Protein AF-A0A7J6XCX6-F1 (afdb_monomer_lite)

pLDDT: mean 74.75, std 18.7, range [29.44, 92.88]

Sequence (173 aa):
RYILDIDVQGARSVRANSLDAIFIFICPPSFEELEQRLRARGTETEEQVQKRLRNARAELEEGKSSGLFNHILVNDNLEKCYESLKELLGLKQSTEGILYKPSLEDCHLNGSHSISKMDQKVLISCGTMELGKASKKLFMIDASSLKGGAPVRTRGLNMYSIDPSNCLNSSNR

Organism: Thalictrum thalictroides (NCBI:txid46969)

Secondary structure (DSSP, 8-state):
-------HHHHHHHHHTT-----EEEE-S-HHHHHHHHHHT--S-HHHHHHHHHHHHHHHHHHHHSS--SEEEE-SSHHHHHHHHHHHTT----SSS-------------S-EEEEEETTEEEEEEEEEETTEEEEEEEEEE-TT-B--STT--B--EEEEE-GGGGGSSS--

Structure (mmCIF, N/CA/C/O backbone):
data_AF-A0A7J6XCX6-F1
#
_entry.id   AF-A0A7J6XCX6-F1
#
loop_
_atom_site.group_PDB
_atom_site.id
_atom_site.type_symbol
_atom_site.label_atom_id
_atom_site.label_alt_id
_atom_site.label_comp_id
_atom_site.label_asym_id
_atom_site.label_entity_id
_atom_site.label_seq_id
_atom_site.pdbx_PDB_ins_code
_atom_site.Cartn_x
_atom_site.Cartn_y
_atom_site.Cartn_z
_atom_site.occupancy
_atom_site.B_iso_or_equiv
_atom_site.auth_seq_id
_atom_site.auth_comp_id
_atom_site.auth_asym_id
_atom_site.auth_atom_id
_atom_site.pdbx_PDB_model_num
ATOM 1 N N . ARG A 1 1 ? 12.133 -12.778 -0.167 1.00 68.75 1 ARG A N 1
ATOM 2 C CA . ARG A 1 1 ? 11.951 -11.321 -0.376 1.00 68.75 1 ARG A CA 1
ATOM 3 C C . ARG A 1 1 ? 10.996 -10.830 0.698 1.00 68.75 1 ARG A C 1
ATOM 5 O O . ARG A 1 1 ? 10.000 -11.505 0.922 1.00 68.75 1 ARG A O 1
ATOM 12 N N . TYR A 1 2 ? 11.323 -9.740 1.385 1.00 84.56 2 TYR A N 1
ATOM 13 C CA . TYR A 1 2 ? 10.424 -9.126 2.362 1.00 84.56 2 TYR A CA 1
ATOM 14 C C . TYR A 1 2 ? 9.584 -8.061 1.661 1.00 84.56 2 TYR A C 1
ATOM 16 O O . TYR A 1 2 ? 10.085 -7.384 0.765 1.00 84.56 2 TYR A O 1
ATOM 24 N N . ILE A 1 3 ? 8.318 -7.947 2.050 1.00 87.38 3 ILE A N 1
ATOM 25 C CA . ILE A 1 3 ? 7.418 -6.884 1.603 1.00 87.38 3 ILE A CA 1
ATOM 26 C C . ILE A 1 3 ? 7.069 -6.075 2.842 1.00 87.38 3 ILE A C 1
ATOM 28 O O . ILE A 1 3 ? 6.714 -6.650 3.873 1.00 87.38 3 ILE A O 1
ATOM 32 N N . LEU A 1 4 ? 7.201 -4.759 2.739 1.00 89.00 4 LEU A N 1
ATOM 33 C CA . LEU A 1 4 ? 6.913 -3.836 3.821 1.00 89.00 4 LEU A CA 1
ATOM 34 C C . LEU A 1 4 ? 5.756 -2.937 3.382 1.00 89.00 4 LEU A C 1
ATOM 36 O O . LEU A 1 4 ? 5.882 -2.210 2.402 1.00 89.00 4 LEU A O 1
ATOM 40 N N . ASP A 1 5 ? 4.630 -3.034 4.085 1.00 90.12 5 ASP A N 1
ATOM 41 C CA . ASP A 1 5 ? 3.459 -2.174 3.892 1.00 90.12 5 ASP A CA 1
ATOM 42 C C . ASP A 1 5 ? 3.508 -1.051 4.934 1.00 90.12 5 ASP A C 1
ATOM 44 O O . ASP A 1 5 ? 3.292 -1.288 6.127 1.00 90.12 5 ASP A O 1
ATOM 48 N N . ILE A 1 6 ? 3.908 0.143 4.495 1.00 89.69 6 ILE A N 1
ATOM 49 C CA . ILE A 1 6 ? 4.142 1.325 5.333 1.00 89.69 6 ILE A CA 1
ATOM 50 C C . ILE A 1 6 ? 3.657 2.587 4.621 1.00 89.69 6 ILE A C 1
ATOM 52 O O . ILE A 1 6 ? 3.607 2.640 3.393 1.00 89.69 6 ILE A O 1
ATOM 56 N N . ASP A 1 7 ? 3.329 3.615 5.402 1.00 88.94 7 ASP A N 1
ATOM 57 C CA . ASP A 1 7 ? 2.977 4.931 4.873 1.00 88.94 7 ASP A CA 1
ATOM 58 C C . ASP A 1 7 ? 4.195 5.680 4.293 1.00 88.94 7 ASP A C 1
ATOM 60 O O . ASP A 1 7 ? 5.348 5.237 4.369 1.00 88.94 7 ASP A O 1
ATOM 64 N N . VAL A 1 8 ? 3.933 6.849 3.703 1.00 87.31 8 VAL A N 1
ATOM 65 C CA . VAL A 1 8 ? 4.961 7.684 3.065 1.00 87.31 8 VAL A CA 1
ATOM 66 C C . VAL A 1 8 ? 6.024 8.159 4.068 1.00 87.31 8 VAL A C 1
ATOM 68 O O . VAL A 1 8 ? 7.208 8.216 3.728 1.00 87.31 8 VAL A O 1
ATOM 71 N N . GLN A 1 9 ? 5.644 8.429 5.322 1.00 86.62 9 GLN A N 1
ATOM 72 C CA . GLN A 1 9 ? 6.595 8.842 6.360 1.00 86.62 9 GLN A CA 1
ATOM 73 C C . GLN A 1 9 ? 7.527 7.687 6.746 1.00 86.62 9 GLN A C 1
ATOM 75 O O . GLN A 1 9 ? 8.741 7.872 6.838 1.00 86.62 9 GLN A O 1
ATOM 80 N N . GLY A 1 10 ? 6.988 6.477 6.892 1.00 88.94 10 GLY A N 1
ATOM 81 C CA . GLY A 1 10 ? 7.766 5.263 7.099 1.00 88.94 10 GLY A CA 1
ATOM 82 C C . GLY A 1 10 ? 8.717 4.995 5.934 1.00 88.94 10 GLY A C 1
ATOM 83 O O . GLY A 1 10 ? 9.893 4.705 6.159 1.00 88.94 10 GLY A O 1
ATOM 84 N N . ALA A 1 11 ? 8.247 5.141 4.690 1.00 87.94 11 ALA A N 1
ATOM 85 C CA . ALA A 1 11 ? 9.079 4.969 3.499 1.00 87.94 11 ALA A CA 1
ATOM 86 C C . ALA A 1 11 ? 10.263 5.950 3.489 1.00 87.94 11 ALA A C 1
ATOM 88 O O . ALA A 1 11 ? 11.397 5.557 3.202 1.00 87.94 11 ALA A O 1
ATOM 89 N N . ARG A 1 12 ? 10.028 7.203 3.901 1.00 87.62 12 ARG A N 1
ATOM 90 C CA . ARG A 1 12 ? 11.077 8.215 4.075 1.00 87.62 12 ARG A CA 1
ATOM 91 C C . ARG A 1 12 ? 12.115 7.783 5.110 1.00 87.62 12 ARG A C 1
ATOM 93 O O . ARG A 1 12 ? 13.313 7.871 4.843 1.00 87.62 12 ARG A O 1
ATOM 100 N N . SER A 1 13 ? 11.678 7.276 6.262 1.00 88.75 13 SER A N 1
ATOM 101 C CA . SER A 1 13 ? 12.588 6.766 7.294 1.00 88.75 13 SER A CA 1
ATOM 102 C C . SER A 1 13 ? 13.409 5.569 6.812 1.00 88.75 13 SER A C 1
ATOM 104 O O . SER A 1 13 ? 14.608 5.515 7.069 1.00 88.75 13 SER A O 1
ATOM 106 N N . VAL A 1 14 ? 12.809 4.623 6.085 1.00 89.00 14 VAL A N 1
ATOM 107 C CA . VAL A 1 14 ? 13.531 3.459 5.541 1.00 89.00 14 VAL A CA 1
ATOM 108 C C . VAL A 1 14 ? 14.579 3.898 4.521 1.00 89.00 14 VAL A C 1
ATOM 110 O O . VAL A 1 14 ? 15.725 3.453 4.593 1.00 89.00 14 VAL A O 1
ATOM 113 N N . ARG A 1 15 ? 14.228 4.824 3.621 1.00 84.94 15 ARG A N 1
ATOM 114 C CA . ARG A 1 15 ? 15.157 5.347 2.612 1.00 84.94 15 ARG A CA 1
ATOM 115 C C . ARG A 1 15 ? 16.326 6.118 3.231 1.00 84.94 15 ARG A C 1
ATOM 117 O O . ARG A 1 15 ? 17.442 6.015 2.734 1.00 84.94 15 ARG A O 1
ATOM 124 N N . ALA A 1 16 ? 16.105 6.820 4.345 1.00 86.38 16 ALA A N 1
ATOM 125 C CA . ALA A 1 16 ? 17.170 7.488 5.097 1.00 86.38 16 ALA A CA 1
ATOM 126 C C . ALA A 1 16 ? 18.178 6.515 5.743 1.00 86.38 16 ALA A C 1
ATOM 128 O O . ALA A 1 16 ? 19.317 6.897 5.987 1.00 86.38 16 ALA A O 1
ATOM 129 N N . ASN A 1 17 ? 17.784 5.261 5.994 1.00 85.88 17 ASN A N 1
ATOM 130 C CA . ASN A 1 17 ? 18.662 4.220 6.540 1.00 85.88 17 ASN A CA 1
ATOM 131 C C . ASN A 1 17 ? 19.439 3.443 5.455 1.00 85.88 17 ASN A C 1
ATOM 133 O O . ASN A 1 17 ? 20.056 2.425 5.764 1.00 85.88 17 ASN A O 1
ATOM 137 N N . SER A 1 18 ? 19.417 3.901 4.195 1.00 73.94 18 SER A N 1
ATOM 138 C CA . SER A 1 18 ? 20.177 3.326 3.069 1.00 73.94 18 SER A CA 1
ATOM 139 C C . SER A 1 18 ? 19.948 1.826 2.833 1.00 73.94 18 SER A C 1
ATOM 141 O O . SER A 1 18 ? 20.838 1.120 2.361 1.00 73.94 18 SER A O 1
ATOM 143 N N . LEU A 1 19 ? 18.752 1.326 3.152 1.00 78.88 19 LEU A N 1
ATOM 144 C CA . LEU A 1 19 ? 18.336 -0.022 2.775 1.00 78.88 19 LEU A CA 1
ATOM 145 C C . LEU A 1 19 ? 18.167 -0.097 1.255 1.00 78.88 19 LEU A C 1
ATOM 147 O O . LEU A 1 19 ? 17.428 0.698 0.673 1.00 78.88 19 LEU A O 1
ATOM 151 N N . ASP A 1 20 ? 18.828 -1.072 0.631 1.00 81.12 20 ASP A N 1
ATOM 152 C CA . ASP A 1 20 ? 18.637 -1.388 -0.784 1.00 81.12 20 ASP A CA 1
ATOM 153 C C . ASP A 1 20 ? 17.263 -2.047 -0.970 1.00 81.12 20 ASP A C 1
ATOM 155 O O . ASP A 1 20 ? 17.063 -3.238 -0.710 1.00 81.12 20 ASP A O 1
ATOM 159 N N . ALA A 1 21 ? 16.276 -1.222 -1.310 1.00 85.94 21 ALA A N 1
ATOM 160 C CA . ALA A 1 21 ? 14.882 -1.605 -1.445 1.00 85.94 21 ALA A CA 1
ATOM 161 C C . ALA A 1 21 ? 14.248 -0.902 -2.647 1.00 85.94 21 ALA A C 1
ATOM 163 O O . ALA A 1 21 ? 14.593 0.228 -2.990 1.00 85.94 21 ALA A O 1
ATOM 164 N N . ILE A 1 22 ? 13.271 -1.573 -3.256 1.00 87.69 22 ILE A N 1
ATOM 165 C CA . ILE A 1 22 ? 12.442 -0.990 -4.308 1.00 87.69 22 ILE A CA 1
ATOM 166 C C . ILE A 1 22 ? 11.257 -0.295 -3.637 1.00 87.69 22 ILE A C 1
ATOM 168 O O . ILE A 1 22 ? 10.419 -0.943 -3.011 1.00 87.69 22 ILE A O 1
ATOM 172 N N . PHE A 1 23 ? 11.182 1.024 -3.779 1.00 90.25 23 PHE A N 1
ATOM 173 C CA . PHE A 1 23 ? 10.106 1.843 -3.236 1.00 90.25 23 PHE A CA 1
ATOM 174 C C . PHE A 1 23 ? 9.019 2.021 -4.293 1.00 90.25 23 PHE A C 1
ATOM 176 O O . PHE A 1 23 ? 9.241 2.646 -5.332 1.00 90.25 23 PHE A O 1
ATOM 183 N N . ILE A 1 24 ? 7.832 1.483 -4.019 1.00 91.50 24 ILE A N 1
ATOM 184 C CA . ILE A 1 24 ? 6.684 1.521 -4.928 1.00 91.50 24 ILE A CA 1
ATOM 185 C C . ILE A 1 24 ? 5.561 2.288 -4.241 1.00 91.50 24 ILE A C 1
ATOM 187 O O . ILE A 1 24 ? 5.132 1.909 -3.154 1.00 91.50 24 ILE A O 1
ATOM 191 N N . PHE A 1 25 ? 5.082 3.354 -4.873 1.00 92.50 25 PHE A N 1
ATOM 192 C CA . PHE A 1 25 ? 3.910 4.083 -4.406 1.00 92.50 25 PHE A CA 1
ATOM 193 C C . PHE A 1 25 ? 2.663 3.552 -5.100 1.00 92.50 25 PHE A C 1
ATOM 195 O O . PHE A 1 25 ? 2.613 3.526 -6.328 1.00 92.50 25 PHE A O 1
ATOM 202 N N . ILE A 1 26 ? 1.654 3.150 -4.331 1.00 91.19 26 ILE A N 1
ATOM 203 C CA . ILE A 1 26 ? 0.360 2.727 -4.871 1.00 91.19 26 ILE A CA 1
ATOM 204 C C . ILE A 1 26 ? -0.646 3.838 -4.594 1.00 91.19 26 ILE A C 1
ATOM 206 O O . ILE A 1 26 ? -0.980 4.102 -3.440 1.00 91.19 26 ILE A O 1
ATOM 210 N N . CYS A 1 27 ? -1.136 4.486 -5.645 1.00 91.62 27 CYS A N 1
ATOM 211 C CA . CYS A 1 27 ? -2.081 5.589 -5.535 1.00 91.62 27 CYS A CA 1
ATOM 212 C C . CYS A 1 27 ? -3.464 5.218 -6.096 1.00 91.62 27 CYS A C 1
ATOM 214 O O . CYS A 1 27 ? -3.573 4.381 -6.991 1.00 91.62 27 CYS A O 1
ATOM 216 N N . PRO A 1 28 ? -4.550 5.807 -5.574 1.00 91.31 28 PRO A N 1
ATOM 217 C CA . PRO A 1 28 ? -5.864 5.709 -6.193 1.00 91.31 28 PRO A CA 1
ATOM 218 C C . PRO A 1 28 ? -5.892 6.487 -7.527 1.00 91.31 28 PRO A C 1
ATOM 220 O O . PRO A 1 28 ? -5.066 7.384 -7.725 1.00 91.31 28 PRO A O 1
ATOM 223 N N . PRO A 1 29 ? -6.854 6.202 -8.425 1.00 89.25 29 PRO A N 1
ATOM 224 C CA . PRO A 1 29 ? -6.953 6.878 -9.727 1.00 89.25 29 PRO A CA 1
ATOM 225 C C . PRO A 1 29 ? -7.281 8.361 -9.584 1.00 89.25 29 PRO A C 1
ATOM 227 O O . PRO A 1 29 ? -6.778 9.201 -10.327 1.00 89.25 29 PRO A O 1
ATOM 230 N N . SER A 1 30 ? -8.101 8.681 -8.587 1.00 91.50 30 SER A N 1
ATOM 231 C CA . SER A 1 30 ? -8.491 10.036 -8.231 1.00 91.50 30 SER A CA 1
ATOM 232 C C . SER A 1 30 ? -8.702 10.156 -6.723 1.00 91.50 30 SER A C 1
ATOM 234 O O . SER A 1 30 ? -8.792 9.160 -5.994 1.00 91.50 30 SER A O 1
ATOM 236 N N . PHE A 1 31 ? -8.762 11.395 -6.241 1.00 91.62 31 PHE A N 1
ATOM 237 C CA . PHE A 1 31 ? -9.049 11.667 -4.836 1.00 91.62 31 PHE A CA 1
ATOM 238 C C . PHE A 1 31 ? -10.515 11.352 -4.505 1.00 91.62 31 PHE A C 1
ATOM 240 O O . PHE A 1 31 ? -10.820 10.834 -3.433 1.00 91.62 31 PHE A O 1
ATOM 247 N N . GLU A 1 32 ? -11.408 11.593 -5.459 1.00 91.88 32 GLU A N 1
ATOM 248 C CA . GLU A 1 32 ? -12.837 11.315 -5.369 1.00 91.88 32 GLU A CA 1
ATOM 249 C C . GLU A 1 32 ? -13.097 9.810 -5.238 1.00 91.88 32 GLU A C 1
ATOM 251 O O . GLU A 1 32 ? -13.886 9.386 -4.395 1.00 91.88 32 GLU A O 1
ATOM 256 N N . GLU A 1 33 ? -12.388 8.978 -6.009 1.00 91.38 33 GLU A N 1
ATOM 257 C CA . GLU A 1 33 ? -12.484 7.523 -5.874 1.00 91.38 33 GLU A CA 1
ATOM 258 C C . GLU A 1 33 ? -11.981 7.034 -4.516 1.00 91.38 33 GLU A C 1
ATOM 260 O O . GLU A 1 33 ? -12.562 6.118 -3.930 1.00 91.38 33 GLU A O 1
ATOM 265 N N . LEU A 1 34 ? -10.909 7.635 -3.991 1.00 91.19 34 LEU A N 1
ATOM 266 C CA . LEU A 1 34 ? -10.420 7.311 -2.653 1.00 91.19 34 LEU A CA 1
ATOM 267 C C . LEU A 1 34 ? -11.485 7.605 -1.594 1.00 91.19 34 LEU A C 1
ATOM 269 O O . LEU A 1 34 ? -11.741 6.758 -0.736 1.00 91.19 34 LEU A O 1
ATOM 273 N N . GLU A 1 35 ? -12.117 8.776 -1.667 1.00 92.56 35 GLU A N 1
ATOM 274 C CA . GLU A 1 35 ? -13.208 9.153 -0.771 1.00 92.56 35 GLU A CA 1
ATOM 275 C C . GLU A 1 35 ? -14.382 8.183 -0.873 1.00 92.56 35 GLU A C 1
ATOM 277 O O . GLU A 1 35 ? -14.829 7.655 0.148 1.00 92.56 35 GLU A O 1
ATOM 282 N N . GLN A 1 36 ? -14.834 7.875 -2.089 1.00 92.69 36 GLN A N 1
ATOM 283 C CA . GLN A 1 36 ? -15.903 6.903 -2.301 1.00 92.69 36 GLN A CA 1
ATOM 284 C C . GLN A 1 36 ? -15.560 5.541 -1.688 1.00 92.69 36 GLN A C 1
ATOM 286 O O . GLN A 1 36 ? -16.390 4.964 -0.987 1.00 92.69 36 GLN A O 1
ATOM 291 N N . ARG A 1 37 ? -14.328 5.043 -1.870 1.00 90.00 37 ARG A N 1
ATOM 292 C CA . ARG A 1 37 ? -13.874 3.765 -1.292 1.00 90.00 37 ARG A CA 1
ATOM 293 C C . ARG A 1 37 ? -13.817 3.799 0.237 1.00 90.00 37 ARG A C 1
ATOM 295 O O . ARG A 1 37 ? -14.177 2.806 0.866 1.00 90.00 37 ARG A O 1
ATOM 302 N N . LEU A 1 38 ? -13.374 4.902 0.846 1.00 90.44 38 LEU A N 1
ATOM 303 C CA . LEU A 1 38 ? -13.357 5.055 2.308 1.00 90.44 38 LEU A CA 1
ATOM 304 C C . LEU A 1 38 ? -14.777 5.035 2.882 1.00 90.44 38 LEU A C 1
ATOM 306 O O . LEU A 1 38 ? -15.036 4.336 3.859 1.00 90.44 38 LEU A O 1
ATOM 310 N N . ARG A 1 39 ? -15.709 5.734 2.230 1.00 92.00 39 ARG A N 1
ATOM 311 C CA . ARG A 1 39 ? -17.115 5.802 2.652 1.00 92.00 39 ARG A CA 1
ATOM 312 C C . ARG A 1 39 ? -17.858 4.492 2.447 1.00 92.00 39 ARG A C 1
ATOM 314 O O . ARG A 1 39 ? -18.573 4.056 3.343 1.00 92.00 39 ARG A O 1
ATOM 321 N N . ALA A 1 40 ? -17.644 3.834 1.310 1.00 91.69 40 ALA A N 1
ATOM 322 C CA . ALA A 1 40 ? -18.283 2.562 0.978 1.00 91.69 40 ALA A CA 1
ATOM 323 C C . ALA A 1 40 ? -17.930 1.438 1.964 1.00 91.69 40 ALA A C 1
ATOM 325 O O . ALA A 1 40 ? -18.716 0.512 2.138 1.00 91.69 40 ALA A O 1
ATOM 326 N N . ARG A 1 41 ? -16.775 1.519 2.642 1.00 89.19 41 ARG A N 1
ATOM 327 C CA . ARG A 1 41 ? -16.412 0.555 3.691 1.00 89.19 41 ARG A CA 1
ATOM 328 C C . ARG A 1 41 ? -17.358 0.612 4.888 1.00 89.19 41 ARG A C 1
ATOM 330 O O . ARG A 1 41 ? -17.507 -0.401 5.557 1.00 89.19 41 ARG A O 1
ATOM 337 N N . GLY A 1 42 ? -17.968 1.764 5.180 1.00 85.69 42 GLY A N 1
ATOM 338 C CA . GLY A 1 42 ? -18.955 1.916 6.257 1.00 85.69 42 GLY A CA 1
ATOM 339 C C . GLY A 1 42 ? -18.435 1.627 7.673 1.00 85.69 42 GLY A C 1
ATOM 340 O O . GLY A 1 42 ? -19.222 1.545 8.608 1.00 85.69 42 GLY A O 1
ATOM 341 N N . THR A 1 43 ? -17.122 1.451 7.851 1.00 85.81 43 THR A N 1
ATOM 342 C CA . THR A 1 43 ? -16.494 1.080 9.132 1.00 85.81 43 THR A CA 1
ATOM 343 C C . THR A 1 43 ? -16.016 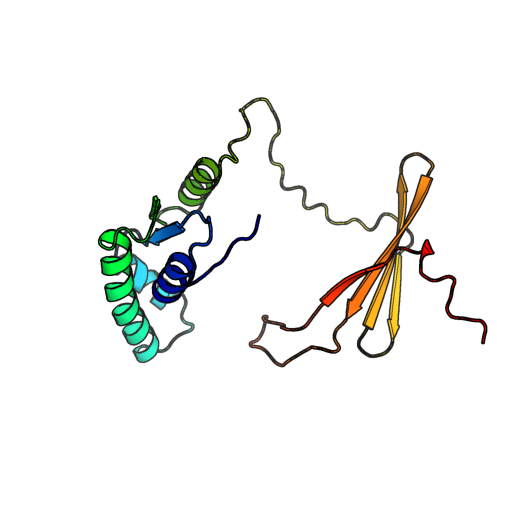2.279 9.952 1.00 85.81 43 THR A C 1
ATOM 345 O O . THR A 1 43 ? -15.454 2.090 11.028 1.00 85.81 43 THR A O 1
ATOM 348 N N . GLU A 1 44 ? -16.156 3.497 9.430 1.00 87.00 44 GLU A N 1
ATOM 349 C CA . GLU A 1 44 ? -15.554 4.715 9.982 1.00 87.00 44 GLU A CA 1
ATOM 350 C C . GLU A 1 44 ? -16.592 5.830 10.118 1.00 87.00 44 GLU A C 1
ATOM 352 O O . GLU A 1 44 ? -17.512 5.924 9.306 1.00 87.00 44 GLU A O 1
ATOM 357 N N . THR A 1 45 ? -16.433 6.688 11.128 1.00 92.38 45 THR A N 1
ATOM 358 C CA . THR A 1 45 ? -17.260 7.895 11.280 1.00 92.38 45 THR A CA 1
ATOM 359 C C . THR A 1 45 ? -16.852 8.968 10.273 1.00 92.38 45 THR A C 1
ATOM 361 O O . THR A 1 45 ? -15.742 8.943 9.732 1.00 92.38 45 THR A O 1
ATOM 364 N N . GLU A 1 46 ? -17.719 9.956 10.051 1.00 92.06 46 GLU A N 1
ATOM 365 C CA . GLU A 1 46 ? -17.430 11.068 9.141 1.00 92.06 46 GLU A CA 1
ATOM 366 C C . GLU A 1 46 ? -16.126 11.788 9.516 1.00 92.06 46 GLU A C 1
ATOM 368 O O . GLU A 1 46 ? -15.278 12.054 8.668 1.00 92.06 46 GLU A O 1
ATOM 373 N N . GLU A 1 47 ? -15.899 12.025 10.806 1.00 92.44 47 GLU A N 1
ATOM 374 C CA . GLU A 1 47 ? -14.704 12.705 11.309 1.00 92.44 47 GLU A CA 1
ATOM 375 C C . GLU A 1 47 ? -13.427 11.901 11.024 1.00 92.44 47 GLU A C 1
ATOM 377 O O . GLU A 1 47 ? -12.375 12.476 10.718 1.00 92.44 47 GLU A O 1
ATOM 382 N N . GLN A 1 48 ? -13.510 10.569 11.105 1.00 92.00 48 GLN A N 1
ATOM 383 C CA . GLN A 1 48 ? -12.403 9.665 10.794 1.00 92.00 48 GLN A CA 1
ATOM 384 C C . GLN A 1 48 ? -12.101 9.657 9.294 1.00 92.00 48 GLN A C 1
ATOM 386 O O . GLN A 1 48 ? -10.930 9.768 8.916 1.00 92.00 48 GLN A O 1
ATOM 391 N N . VAL A 1 49 ? -13.137 9.610 8.450 1.00 92.50 49 VAL A N 1
ATOM 392 C CA . VAL A 1 49 ? -12.994 9.697 6.990 1.00 92.50 49 VAL A CA 1
ATOM 393 C C . VAL A 1 49 ? -12.345 11.023 6.601 1.00 92.50 49 VAL A C 1
ATOM 395 O O . VAL A 1 49 ? -11.330 11.024 5.905 1.00 92.50 49 VAL A O 1
ATOM 398 N N . GLN A 1 50 ? -12.832 12.149 7.127 1.00 92.62 50 GLN A N 1
ATOM 399 C CA . GLN A 1 50 ? -12.250 13.469 6.863 1.00 92.62 50 GLN A CA 1
ATOM 400 C C . GLN A 1 50 ? -10.787 13.560 7.304 1.00 92.62 50 GLN A C 1
ATOM 402 O O . GLN A 1 50 ? -9.948 14.130 6.602 1.00 92.62 50 GLN A O 1
ATOM 407 N N . LYS A 1 51 ? -10.439 12.978 8.458 1.00 92.88 51 LYS A N 1
ATOM 408 C CA . LYS A 1 51 ? -9.046 12.918 8.915 1.00 92.88 51 LYS A CA 1
ATOM 409 C C . LYS A 1 51 ? -8.171 12.117 7.946 1.00 92.88 51 LYS A C 1
ATOM 411 O O . LYS A 1 51 ? -7.083 12.578 7.609 1.00 92.88 51 LYS A O 1
ATOM 416 N N . ARG A 1 52 ? -8.643 10.959 7.475 1.00 92.44 52 ARG A N 1
ATOM 417 C CA . ARG A 1 52 ? -7.924 10.139 6.487 1.00 92.44 52 ARG A CA 1
ATOM 418 C C . ARG A 1 52 ? -7.755 10.856 5.154 1.00 92.44 52 ARG A C 1
ATOM 420 O O . ARG A 1 52 ? -6.658 10.842 4.615 1.00 92.44 52 ARG A O 1
ATOM 427 N N . LEU A 1 53 ? -8.792 11.530 4.665 1.00 92.75 53 LEU A N 1
ATOM 428 C CA . LEU A 1 53 ? -8.744 12.296 3.418 1.00 92.75 53 LEU A CA 1
ATOM 429 C C . LEU A 1 53 ? -7.734 13.444 3.472 1.00 92.75 53 LEU A C 1
ATOM 431 O O . LEU A 1 53 ? -6.978 13.645 2.521 1.00 92.75 53 LEU A O 1
ATOM 435 N N . ARG A 1 54 ? -7.670 14.169 4.597 1.00 92.44 54 ARG A N 1
ATOM 436 C CA . ARG A 1 54 ? -6.650 15.210 4.796 1.00 92.44 54 ARG A CA 1
ATOM 437 C C . ARG A 1 54 ? -5.234 14.639 4.740 1.00 92.44 54 ARG A C 1
ATOM 439 O O . ARG A 1 54 ? -4.392 15.203 4.048 1.00 92.44 54 ARG A O 1
ATOM 446 N N . ASN A 1 55 ? -4.990 13.523 5.425 1.00 90.69 55 ASN A N 1
ATOM 447 C CA . ASN A 1 55 ? -3.681 12.867 5.416 1.00 90.69 55 ASN A CA 1
ATOM 448 C C . ASN A 1 55 ? -3.322 12.351 4.017 1.00 90.69 55 ASN A C 1
ATOM 450 O O . ASN A 1 55 ? -2.243 12.643 3.512 1.00 90.69 55 ASN A O 1
ATOM 454 N N . ALA A 1 56 ? -4.262 11.671 3.357 1.00 91.00 56 ALA A N 1
ATOM 455 C CA . ALA A 1 56 ? -4.067 11.116 2.025 1.00 91.00 56 ALA A CA 1
ATOM 456 C C . ALA A 1 56 ? -3.722 12.189 0.986 1.00 91.00 56 ALA A C 1
ATOM 458 O O . ALA A 1 56 ? -2.929 11.936 0.088 1.00 91.00 56 ALA A O 1
ATOM 459 N N . ARG A 1 57 ? -4.269 13.407 1.108 1.00 90.69 57 ARG A N 1
ATOM 460 C CA . ARG A 1 57 ? -3.896 14.520 0.225 1.00 90.69 57 ARG A CA 1
ATOM 461 C C . ARG A 1 57 ? -2.408 14.853 0.342 1.00 90.69 57 ARG A C 1
ATOM 463 O O . ARG A 1 57 ? -1.737 14.951 -0.677 1.00 90.69 57 ARG A O 1
ATOM 470 N N . ALA A 1 58 ? -1.893 14.989 1.563 1.00 88.88 58 ALA A N 1
ATOM 471 C CA . ALA A 1 58 ? -0.473 15.260 1.785 1.00 88.88 58 ALA A CA 1
ATOM 472 C C . ALA A 1 58 ? 0.411 14.099 1.296 1.00 88.88 58 ALA A C 1
ATOM 474 O O . ALA A 1 58 ? 1.425 14.329 0.641 1.00 88.88 58 ALA A O 1
ATOM 475 N N . GLU A 1 59 ? -0.008 12.858 1.552 1.00 90.25 59 GLU A N 1
ATOM 476 C CA . GLU A 1 59 ? 0.700 11.654 1.103 1.00 90.25 59 GLU A CA 1
ATOM 477 C C . GLU A 1 59 ? 0.733 11.519 -0.426 1.00 90.25 59 GLU A C 1
ATOM 479 O O . GLU A 1 59 ? 1.747 11.096 -0.974 1.00 90.25 59 GLU A O 1
ATOM 484 N N . LEU A 1 60 ? -0.337 11.900 -1.134 1.00 89.19 60 LEU A N 1
ATOM 485 C CA . LEU A 1 60 ? -0.391 11.860 -2.599 1.00 89.19 60 LEU A CA 1
ATOM 486 C C . LEU A 1 60 ? 0.534 12.887 -3.248 1.00 89.19 60 LEU A C 1
ATOM 488 O O . LEU A 1 60 ? 1.224 12.554 -4.213 1.00 89.19 60 LEU A O 1
ATOM 492 N N . GLU A 1 61 ? 0.558 14.110 -2.721 1.00 87.19 61 GLU A N 1
ATOM 493 C CA . GLU A 1 61 ? 1.467 15.159 -3.192 1.00 87.19 61 GLU A CA 1
ATOM 494 C C . GLU A 1 61 ? 2.925 14.759 -2.961 1.00 87.19 61 GLU A C 1
ATOM 496 O O . GLU A 1 61 ? 3.760 14.854 -3.867 1.00 87.19 61 GLU A O 1
ATOM 501 N N . GLU A 1 62 ? 3.224 14.237 -1.768 1.00 85.19 62 GLU A N 1
ATOM 502 C CA . GLU A 1 62 ? 4.554 13.743 -1.437 1.00 85.19 62 GLU A CA 1
ATOM 503 C C . GLU A 1 62 ? 4.938 12.550 -2.319 1.00 85.19 62 GLU A C 1
ATOM 505 O O . GLU A 1 62 ? 6.022 12.542 -2.902 1.00 85.19 62 GLU A O 1
ATOM 510 N N . GLY A 1 63 ? 4.053 11.567 -2.482 1.00 83.88 63 GLY A N 1
ATOM 511 C CA . GLY A 1 63 ? 4.318 10.366 -3.270 1.00 83.88 63 GLY A CA 1
ATOM 512 C C . GLY A 1 63 ? 4.615 10.646 -4.741 1.00 83.88 63 GLY A C 1
ATOM 513 O O . GLY A 1 63 ? 5.453 9.966 -5.333 1.00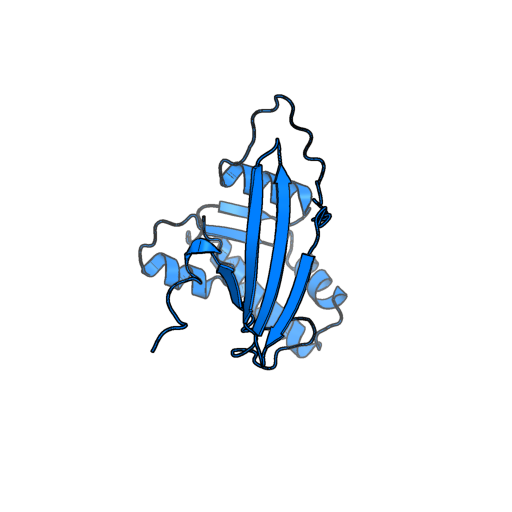 83.88 63 GLY A O 1
ATOM 514 N N . LYS A 1 64 ? 3.991 11.677 -5.322 1.00 81.31 64 LYS A N 1
ATOM 515 C CA . LYS A 1 64 ? 4.203 12.069 -6.724 1.00 81.31 64 LYS A CA 1
ATOM 516 C C . LYS A 1 64 ? 5.419 12.975 -6.933 1.00 81.31 64 LYS A C 1
ATOM 518 O O . LYS A 1 64 ? 6.049 12.888 -7.982 1.00 81.31 64 LYS A O 1
ATOM 523 N N . SER A 1 65 ? 5.752 13.826 -5.961 1.00 77.00 65 SER A N 1
ATOM 524 C CA . SER A 1 65 ? 6.666 14.962 -6.188 1.00 77.00 65 SER A CA 1
ATOM 525 C C . SER A 1 65 ? 8.010 14.852 -5.464 1.00 77.00 65 SER A C 1
ATOM 527 O O . SER A 1 65 ? 8.948 15.571 -5.795 1.00 77.00 65 SER A O 1
ATOM 529 N N . SER A 1 66 ? 8.134 13.968 -4.472 1.00 77.06 66 SER A N 1
ATOM 530 C CA . SER A 1 66 ? 9.326 13.896 -3.608 1.00 77.06 66 SER A CA 1
ATOM 531 C C . SER A 1 66 ? 10.525 13.157 -4.212 1.00 77.06 66 SER A C 1
ATOM 533 O O . SER A 1 66 ? 11.614 13.200 -3.644 1.00 77.06 66 SER A O 1
ATOM 535 N N . GLY A 1 67 ? 10.339 12.406 -5.305 1.00 81.44 67 GLY A N 1
ATOM 536 C CA . GLY A 1 67 ? 11.353 11.463 -5.800 1.00 81.44 67 GLY A CA 1
ATOM 537 C C . GLY A 1 67 ? 11.648 10.300 -4.834 1.00 81.44 67 GLY A C 1
ATOM 538 O O . GLY A 1 67 ? 12.620 9.560 -5.028 1.00 81.44 67 GLY A O 1
ATOM 539 N N . LEU A 1 68 ? 10.822 10.126 -3.789 1.00 83.44 68 LEU A N 1
ATOM 540 C CA . LEU A 1 68 ? 10.964 9.091 -2.758 1.00 83.44 68 LEU A CA 1
ATOM 541 C C . LEU A 1 68 ? 10.671 7.678 -3.276 1.00 83.44 68 LEU A C 1
ATOM 543 O O . LEU A 1 68 ? 11.168 6.703 -2.711 1.00 83.44 68 LEU A O 1
ATOM 547 N N . PHE A 1 69 ? 9.931 7.553 -4.371 1.00 87.56 69 PHE A N 1
ATOM 548 C CA . PHE A 1 69 ? 9.543 6.267 -4.936 1.00 87.56 69 PHE A CA 1
ATOM 549 C C . PHE A 1 69 ? 10.221 6.034 -6.282 1.00 87.56 69 PHE A C 1
ATOM 551 O O . PHE A 1 69 ? 10.381 6.957 -7.077 1.00 87.56 69 PHE A O 1
ATOM 558 N N . ASN A 1 70 ? 10.630 4.791 -6.530 1.00 85.44 70 ASN A N 1
ATOM 559 C CA . ASN A 1 70 ? 11.192 4.369 -7.811 1.00 85.44 70 ASN A CA 1
ATOM 560 C C . ASN A 1 70 ? 10.091 4.206 -8.864 1.00 85.44 70 ASN A C 1
ATOM 562 O O . ASN A 1 70 ? 10.319 4.449 -10.045 1.00 85.44 70 ASN A O 1
ATOM 566 N N . HIS A 1 71 ? 8.899 3.800 -8.422 1.00 88.88 71 HIS A N 1
ATOM 567 C CA . HIS A 1 71 ? 7.760 3.520 -9.284 1.00 88.88 71 HIS A CA 1
ATOM 568 C C . HIS A 1 71 ? 6.456 3.986 -8.644 1.00 88.88 71 HIS A C 1
ATOM 570 O O . HIS A 1 71 ? 6.298 3.940 -7.423 1.00 88.88 71 HIS A O 1
ATOM 576 N N . ILE A 1 72 ? 5.505 4.379 -9.489 1.00 90.31 72 ILE A N 1
ATOM 577 C CA . ILE A 1 72 ? 4.146 4.745 -9.096 1.00 90.31 72 ILE A CA 1
ATOM 578 C C . ILE A 1 72 ? 3.185 3.814 -9.835 1.00 90.31 72 ILE A C 1
ATOM 580 O O . ILE A 1 72 ? 3.229 3.731 -11.061 1.00 90.31 72 ILE A O 1
ATOM 584 N N . LEU A 1 73 ? 2.330 3.119 -9.090 1.00 91.50 73 LEU A N 1
ATOM 585 C CA . LEU A 1 73 ? 1.266 2.269 -9.612 1.00 91.50 73 LEU A CA 1
ATOM 586 C C . LEU A 1 73 ? -0.090 2.875 -9.255 1.00 91.50 73 LEU A C 1
ATOM 588 O O . LEU A 1 73 ? -0.325 3.255 -8.109 1.00 91.50 73 LEU A O 1
ATOM 592 N N . VAL A 1 74 ? -0.989 2.938 -10.232 1.00 90.81 74 VAL A N 1
ATOM 593 C CA . VAL A 1 74 ? -2.371 3.377 -10.020 1.00 90.81 74 VAL A CA 1
ATOM 594 C C . VAL A 1 74 ? -3.238 2.151 -9.742 1.00 90.81 74 VAL A C 1
ATOM 596 O O . VAL A 1 74 ? -3.218 1.187 -10.500 1.00 90.81 74 VAL A O 1
ATOM 599 N N . ASN A 1 75 ? -4.000 2.186 -8.653 1.00 89.19 75 ASN A N 1
ATOM 600 C CA . ASN A 1 75 ? -4.915 1.124 -8.245 1.00 89.19 75 ASN A CA 1
ATOM 601 C C . ASN A 1 75 ? -6.349 1.421 -8.720 1.00 89.19 75 ASN A C 1
ATOM 603 O O . ASN A 1 75 ? -7.252 1.689 -7.915 1.00 89.19 75 ASN A O 1
ATOM 607 N N . ASP A 1 76 ? -6.537 1.416 -10.038 1.00 88.31 76 ASP A N 1
ATOM 608 C CA . ASP A 1 76 ? -7.838 1.488 -10.714 1.00 88.31 76 ASP A CA 1
ATOM 609 C C . ASP A 1 76 ? -8.479 0.099 -10.839 1.00 88.31 76 ASP A C 1
ATOM 611 O O . ASP A 1 76 ? -9.646 -0.091 -10.501 1.00 88.31 76 ASP A O 1
ATOM 615 N N . ASN A 1 77 ? -7.687 -0.886 -11.260 1.00 89.69 77 ASN A N 1
ATOM 616 C CA . ASN A 1 77 ? -8.068 -2.275 -11.423 1.00 89.69 77 ASN A CA 1
ATOM 617 C C . ASN A 1 77 ? -7.040 -3.178 -10.729 1.00 89.69 77 ASN A C 1
ATOM 619 O O . ASN A 1 77 ? -5.836 -3.100 -10.990 1.00 89.69 77 ASN A O 1
ATOM 623 N N . LEU A 1 78 ? -7.536 -4.053 -9.852 1.00 85.19 78 LEU A N 1
ATOM 624 C CA . LEU A 1 78 ? -6.701 -4.913 -9.020 1.00 85.19 78 LEU A CA 1
ATOM 625 C C . LEU A 1 78 ? -5.810 -5.826 -9.868 1.00 85.19 78 LEU A C 1
ATOM 627 O O . LEU A 1 78 ? -4.614 -5.920 -9.602 1.00 85.19 78 LEU A O 1
ATOM 631 N N . GLU A 1 79 ? -6.371 -6.462 -10.899 1.00 88.12 79 GLU A N 1
ATOM 632 C CA . GLU A 1 79 ? -5.643 -7.398 -11.754 1.00 88.12 79 GLU A CA 1
ATOM 633 C C . GLU A 1 79 ? -4.505 -6.695 -12.506 1.00 88.12 79 GLU A C 1
ATOM 635 O O . GLU A 1 79 ? -3.361 -7.140 -12.455 1.00 88.12 79 GLU A O 1
ATOM 640 N N . LYS A 1 80 ? -4.775 -5.551 -13.142 1.00 87.50 80 LYS A N 1
ATOM 641 C CA . LYS A 1 80 ? -3.768 -4.764 -13.874 1.00 87.50 80 LYS A CA 1
ATOM 642 C C . LYS A 1 80 ? -2.679 -4.206 -12.963 1.00 87.50 80 LYS A C 1
ATOM 644 O O . LYS A 1 80 ? -1.499 -4.253 -13.322 1.00 87.50 80 LYS A O 1
ATOM 649 N N . CYS A 1 81 ? -3.055 -3.692 -11.791 1.00 88.69 81 CYS A N 1
ATOM 650 C CA . CYS A 1 81 ? -2.094 -3.199 -10.807 1.00 88.69 81 CYS A CA 1
ATOM 651 C C . CYS A 1 81 ? -1.206 -4.347 -10.303 1.00 88.69 81 CYS A C 1
ATOM 653 O O . CYS A 1 81 ? 0.002 -4.173 -10.136 1.00 88.69 81 CYS A O 1
ATOM 655 N N . TYR A 1 82 ? -1.783 -5.537 -10.111 1.00 89.50 82 TYR A N 1
ATOM 656 C CA . TYR A 1 82 ? -1.055 -6.734 -9.705 1.00 89.50 82 TYR A CA 1
ATOM 657 C C . TYR A 1 82 ? -0.098 -7.244 -10.791 1.00 89.50 82 TYR A C 1
ATOM 659 O O . TYR A 1 82 ? 1.048 -7.572 -10.483 1.00 89.50 82 TYR A O 1
ATOM 667 N N . GLU A 1 83 ? -0.515 -7.267 -12.060 1.00 88.69 83 GLU A N 1
ATOM 668 C CA . GLU A 1 83 ? 0.381 -7.610 -13.174 1.00 88.69 83 GLU A CA 1
ATOM 669 C C . GLU A 1 83 ? 1.544 -6.620 -13.293 1.00 88.69 83 GLU A C 1
ATOM 671 O O . GLU A 1 83 ? 2.698 -7.038 -13.387 1.00 88.69 83 GLU A O 1
ATOM 676 N N . SER A 1 84 ? 1.261 -5.318 -13.192 1.00 87.75 84 SER A N 1
ATOM 677 C CA . SER A 1 84 ? 2.290 -4.267 -13.202 1.00 87.75 84 SER A CA 1
ATOM 678 C C . SER A 1 84 ? 3.288 -4.439 -12.054 1.00 87.75 84 SER A C 1
ATOM 680 O O . SER A 1 84 ? 4.497 -4.316 -12.246 1.00 87.75 84 SER A O 1
ATOM 682 N N . LEU A 1 85 ? 2.800 -4.786 -10.859 1.00 90.00 85 LEU A N 1
ATOM 683 C CA . LEU A 1 85 ? 3.648 -5.069 -9.704 1.00 90.00 85 LEU A CA 1
ATOM 684 C C . LEU A 1 85 ? 4.523 -6.311 -9.928 1.00 90.00 85 LEU A C 1
ATOM 686 O O . LEU A 1 85 ? 5.712 -6.288 -9.614 1.00 90.00 85 LEU A O 1
ATOM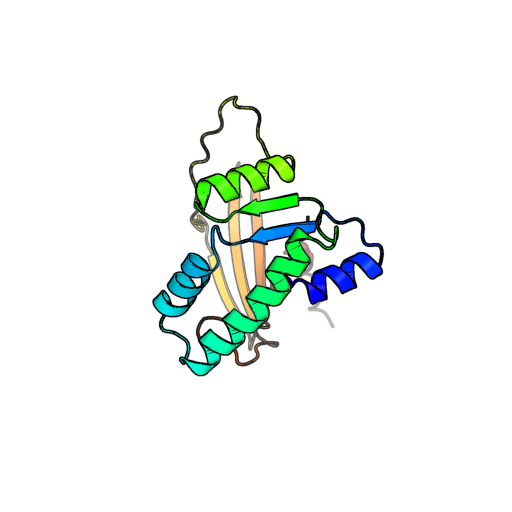 690 N N . LYS A 1 86 ? 3.966 -7.395 -10.482 1.00 89.12 86 LYS A N 1
ATOM 691 C CA . LYS A 1 86 ? 4.733 -8.610 -10.806 1.00 89.12 86 LYS A CA 1
ATOM 692 C C . LYS A 1 86 ? 5.826 -8.333 -11.828 1.00 89.12 86 LYS A C 1
ATOM 694 O O . LYS A 1 86 ? 6.942 -8.817 -11.657 1.00 89.12 86 LYS A O 1
ATOM 699 N N . GLU A 1 87 ? 5.518 -7.561 -12.862 1.00 87.88 87 GLU A N 1
ATOM 700 C CA . GLU A 1 87 ? 6.486 -7.150 -13.876 1.00 87.88 87 GLU A CA 1
ATOM 701 C C . GLU A 1 87 ? 7.637 -6.350 -13.264 1.00 87.88 87 GLU A C 1
ATOM 703 O O . GLU A 1 87 ? 8.798 -6.695 -13.468 1.00 87.88 87 GLU A O 1
ATOM 708 N N . LEU A 1 88 ? 7.318 -5.364 -12.427 1.00 86.44 88 LEU A N 1
ATOM 709 C CA . LEU A 1 88 ? 8.295 -4.539 -11.716 1.00 86.44 88 LEU A CA 1
ATOM 710 C C . LEU A 1 88 ? 9.199 -5.372 -10.793 1.00 86.44 88 LEU A C 1
ATOM 712 O O . LEU A 1 88 ? 10.400 -5.135 -10.704 1.00 86.44 88 LEU A O 1
ATOM 716 N N . LEU A 1 89 ? 8.651 -6.406 -10.151 1.00 86.00 89 LEU A N 1
ATOM 717 C CA . LEU A 1 89 ? 9.420 -7.339 -9.323 1.00 86.00 89 LEU A CA 1
ATOM 718 C C . LEU A 1 89 ? 10.190 -8.400 -10.137 1.00 86.00 89 LEU A C 1
ATOM 720 O O . LEU A 1 89 ? 10.857 -9.252 -9.536 1.00 86.00 89 LEU A O 1
ATOM 724 N N . GLY A 1 90 ? 10.105 -8.390 -11.472 1.00 83.44 90 GLY A N 1
ATOM 725 C CA . GLY A 1 90 ? 10.742 -9.381 -12.344 1.00 83.44 90 GLY A CA 1
ATOM 726 C C . GLY A 1 90 ? 10.148 -10.785 -12.197 1.00 83.44 90 GLY A C 1
ATOM 727 O O . GLY A 1 90 ? 10.856 -11.776 -12.342 1.00 83.44 90 GLY A O 1
ATOM 728 N N . LEU A 1 91 ? 8.863 -10.877 -11.847 1.00 80.19 91 LEU A N 1
ATOM 729 C CA . LEU A 1 91 ? 8.135 -12.130 -11.621 1.00 80.19 91 LEU A CA 1
ATOM 730 C C . LEU A 1 91 ? 7.304 -12.567 -12.837 1.00 80.19 91 LEU A C 1
ATOM 732 O O . LEU A 1 91 ? 6.515 -13.508 -12.724 1.00 80.19 91 LEU A O 1
ATOM 736 N N . LYS A 1 92 ? 7.455 -11.906 -13.996 1.00 68.44 92 LYS A N 1
ATOM 737 C CA . LYS A 1 92 ? 6.879 -12.395 -15.256 1.00 68.44 92 LYS A CA 1
ATOM 738 C C . LYS A 1 92 ? 7.515 -13.747 -15.576 1.00 68.44 92 LYS A C 1
ATOM 740 O O . LYS A 1 92 ? 8.681 -13.823 -15.948 1.00 68.44 92 LYS A O 1
ATOM 745 N N . GLN A 1 93 ? 6.739 -14.812 -15.414 1.00 57.66 93 GLN A N 1
ATOM 746 C CA . GLN A 1 93 ? 7.078 -16.108 -15.980 1.00 57.66 93 GLN A CA 1
ATOM 747 C C . GLN A 1 93 ? 6.939 -15.974 -17.496 1.00 57.66 93 GLN A C 1
ATOM 749 O O . GLN A 1 93 ? 5.904 -15.503 -17.975 1.00 57.66 93 GLN A O 1
ATOM 754 N N . SER A 1 94 ? 7.986 -16.328 -18.242 1.00 49.19 94 SER A N 1
ATOM 755 C CA . SER A 1 94 ? 7.918 -16.494 -19.691 1.00 49.19 94 SER A CA 1
ATOM 756 C C . SER A 1 94 ? 6.690 -17.344 -19.999 1.00 49.19 94 SER A C 1
ATOM 758 O O . SER A 1 94 ? 6.501 -18.397 -19.394 1.00 49.19 94 SER A O 1
ATOM 760 N N . THR A 1 95 ? 5.832 -16.868 -20.891 1.00 45.12 95 THR A N 1
ATOM 761 C CA . THR A 1 95 ? 4.639 -17.566 -21.366 1.00 45.12 95 THR A CA 1
ATOM 762 C C . THR A 1 95 ? 5.029 -18.806 -22.175 1.00 45.12 95 THR A C 1
ATOM 764 O O . THR A 1 95 ? 4.859 -18.856 -23.383 1.00 45.12 95 THR A O 1
ATOM 767 N N . GLU A 1 96 ? 5.528 -19.832 -21.496 1.00 41.34 96 GLU A N 1
ATOM 768 C CA . GLU A 1 96 ? 5.473 -21.225 -21.921 1.00 41.34 96 GLU A CA 1
ATOM 769 C C . GLU A 1 96 ? 4.869 -22.027 -20.764 1.00 41.34 96 GLU A C 1
ATOM 771 O O . GLU A 1 96 ? 5.546 -22.517 -19.869 1.00 41.34 96 GLU A O 1
ATOM 776 N N . GLY A 1 97 ? 3.536 -22.080 -20.765 1.00 41.75 97 GLY A N 1
ATOM 777 C CA . GLY A 1 97 ? 2.764 -23.184 -20.204 1.00 41.75 97 GLY A CA 1
ATOM 778 C C . GLY A 1 97 ? 3.001 -23.573 -18.745 1.00 41.75 97 GLY A C 1
ATOM 779 O O . GLY A 1 97 ? 3.348 -24.718 -18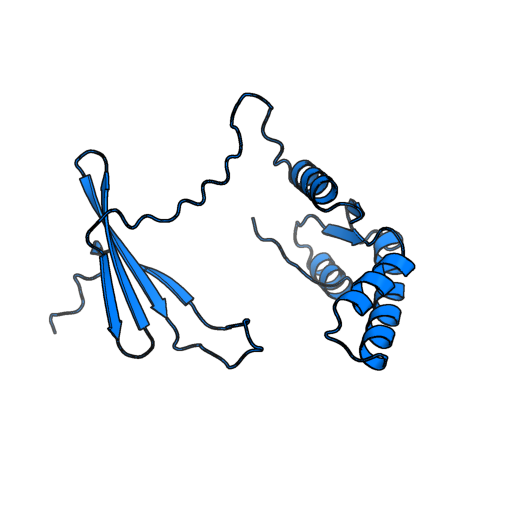.496 1.00 41.75 97 GLY A O 1
ATOM 780 N N . ILE A 1 98 ? 2.631 -22.721 -17.783 1.00 33.56 98 ILE A N 1
ATOM 781 C CA . ILE A 1 98 ? 2.005 -23.216 -16.546 1.00 33.56 98 ILE A CA 1
ATOM 782 C C . ILE A 1 98 ? 0.784 -22.345 -16.248 1.00 33.56 98 ILE A C 1
ATOM 784 O O . ILE A 1 98 ? 0.882 -21.207 -15.792 1.00 33.56 98 ILE A O 1
ATOM 788 N N . LEU A 1 99 ? -0.391 -22.901 -16.548 1.00 30.47 99 LEU A N 1
ATOM 789 C CA . LEU A 1 99 ? -1.683 -22.430 -16.071 1.00 30.47 99 LEU A CA 1
ATOM 790 C C . LEU A 1 99 ? -1.588 -22.277 -14.548 1.00 30.47 99 LEU A C 1
ATOM 792 O O . LEU A 1 99 ? -1.501 -23.280 -13.839 1.00 30.47 99 LEU A O 1
ATOM 796 N N . TYR A 1 100 ? -1.612 -21.040 -14.050 1.00 29.84 100 TYR A N 1
ATOM 797 C CA . TYR A 1 100 ? -1.769 -20.757 -12.624 1.00 29.84 100 TYR A CA 1
ATOM 798 C C . TYR A 1 100 ? -3.206 -21.122 -12.232 1.00 29.84 100 TYR A C 1
ATOM 800 O O . TYR A 1 100 ? -4.081 -20.279 -12.055 1.00 29.84 100 TYR A O 1
ATOM 808 N N . LYS A 1 101 ? -3.474 -22.427 -12.159 1.00 29.48 101 LYS A N 1
ATOM 809 C CA . LYS A 1 101 ? -4.570 -22.964 -11.373 1.00 29.48 101 LYS A CA 1
ATOM 810 C C . LYS A 1 101 ? -4.208 -22.567 -9.942 1.00 29.48 101 LYS A C 1
ATOM 812 O O . LYS A 1 101 ? -3.102 -22.907 -9.518 1.00 29.48 101 LYS A O 1
ATOM 817 N N . PRO A 1 102 ? -5.054 -21.846 -9.190 1.00 30.33 102 PRO A N 1
ATOM 818 C CA . PRO A 1 102 ? -4.883 -21.829 -7.757 1.00 30.33 102 PRO A CA 1
ATOM 819 C C . PRO A 1 102 ? -5.123 -23.274 -7.330 1.00 30.33 102 PRO A C 1
ATOM 821 O O . PRO A 1 102 ? -6.250 -23.690 -7.082 1.00 30.33 102 PRO A O 1
ATOM 824 N N . SER A 1 103 ? -4.065 -24.076 -7.271 1.00 33.91 103 SER A N 1
ATOM 825 C CA . SER A 1 103 ? -4.006 -25.062 -6.223 1.00 33.91 103 SER A CA 1
ATOM 826 C C . SER A 1 103 ? -3.958 -24.227 -4.946 1.00 33.91 103 SER A C 1
ATOM 828 O O . SER A 1 103 ? -2.902 -23.927 -4.395 1.00 33.91 103 SER A O 1
ATOM 830 N N . LEU A 1 104 ? -5.151 -23.894 -4.444 1.00 39.22 104 LEU A N 1
ATOM 831 C CA . LEU A 1 104 ? -5.468 -24.447 -3.144 1.00 39.22 104 LEU A CA 1
ATOM 832 C C . LEU A 1 104 ? -5.021 -25.912 -3.244 1.00 39.22 104 LEU A C 1
ATOM 834 O O . LEU A 1 104 ? -5.747 -26.785 -3.711 1.00 39.22 104 LEU A O 1
ATOM 838 N N . GLU A 1 105 ? -3.774 -26.179 -2.873 1.00 34.25 105 GLU A N 1
ATOM 839 C CA . GLU A 1 105 ? -3.619 -27.311 -2.002 1.00 34.25 105 GLU A CA 1
ATOM 840 C C . GLU A 1 105 ? -4.461 -26.897 -0.800 1.00 34.25 105 GLU A C 1
ATOM 842 O O . GLU A 1 105 ? -4.001 -26.239 0.131 1.00 34.25 105 GLU A O 1
ATOM 847 N N . ASP A 1 106 ? -5.746 -27.268 -0.843 1.00 29.44 106 ASP A N 1
ATOM 848 C CA . ASP A 1 106 ? -6.262 -27.955 0.314 1.00 29.44 106 ASP A CA 1
ATOM 849 C C . ASP A 1 106 ? -5.113 -28.873 0.698 1.00 29.44 106 ASP A C 1
ATOM 851 O O . ASP A 1 106 ? -4.768 -29.788 -0.059 1.00 29.44 106 ASP A O 1
ATOM 855 N N . CYS A 1 107 ? -4.427 -28.562 1.792 1.00 33.19 107 CYS A N 1
ATOM 856 C CA . CYS A 1 107 ? -3.628 -29.556 2.458 1.00 33.19 107 CYS A CA 1
ATOM 857 C C . CYS A 1 107 ? -4.648 -30.602 2.906 1.00 33.19 107 CYS A C 1
ATOM 859 O O . CYS A 1 107 ? -5.100 -30.634 4.047 1.00 33.19 107 CYS A O 1
ATOM 861 N N . HIS A 1 108 ? -5.065 -31.438 1.953 1.00 40.91 108 HIS A N 1
ATOM 862 C CA . HIS A 1 108 ? -5.576 -32.753 2.196 1.00 40.91 108 HIS A CA 1
ATOM 863 C C . HIS A 1 108 ? -4.416 -33.419 2.890 1.00 40.91 108 HIS A C 1
ATOM 865 O O . HIS A 1 108 ? -3.434 -33.869 2.302 1.00 40.91 108 HIS A O 1
ATOM 871 N N . LEU A 1 109 ? -4.522 -33.321 4.200 1.00 44.66 109 LEU A N 1
ATOM 872 C CA . LEU A 1 109 ? -3.870 -34.082 5.216 1.00 44.66 109 LEU A CA 1
ATOM 873 C C . LEU A 1 109 ? -4.112 -35.576 4.880 1.00 44.66 109 LEU A C 1
ATOM 875 O O . LEU A 1 109 ? -4.827 -36.281 5.579 1.00 44.66 109 LEU A O 1
ATOM 879 N N . ASN A 1 110 ? -3.506 -36.075 3.796 1.00 45.47 110 ASN A N 1
ATOM 880 C CA . ASN A 1 110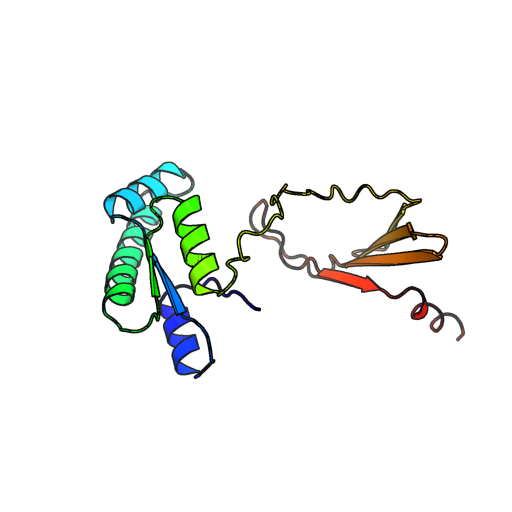 ? -3.631 -37.433 3.253 1.00 45.47 110 ASN A CA 1
ATOM 881 C C . ASN A 1 110 ? -2.729 -38.399 4.027 1.00 45.47 110 ASN A C 1
ATOM 883 O O . ASN A 1 110 ? -1.864 -39.086 3.491 1.00 45.47 110 ASN A O 1
ATOM 887 N N . GLY A 1 111 ? -2.930 -38.421 5.336 1.00 56.50 111 GLY A N 1
ATOM 888 C CA . GLY A 1 111 ? -2.171 -39.224 6.273 1.00 56.50 111 GLY A CA 1
ATOM 889 C C . GLY A 1 111 ? -2.874 -39.286 7.616 1.00 56.50 111 GLY A C 1
ATOM 890 O O . GLY A 1 111 ? -3.854 -38.588 7.856 1.00 56.50 111 GLY A O 1
ATOM 891 N N . SER A 1 112 ? -2.395 -40.133 8.515 1.00 59.44 112 SER A N 1
ATOM 892 C CA . SER A 1 112 ? -2.822 -40.084 9.908 1.00 59.44 112 SER A CA 1
ATOM 893 C C . SER A 1 112 ? -2.237 -38.821 10.542 1.00 59.44 112 SER A C 1
ATOM 895 O O . SER A 1 112 ? -1.026 -38.763 10.781 1.00 59.44 112 SER A O 1
ATOM 897 N N . HIS A 1 113 ? -3.069 -37.814 10.799 1.00 70.00 113 HIS A N 1
ATOM 898 C CA . HIS A 1 113 ? -2.660 -36.634 11.563 1.00 70.00 113 HIS A CA 1
ATOM 899 C C . HIS A 1 113 ? -3.170 -36.763 12.979 1.00 70.00 113 HIS A C 1
ATOM 901 O O . HIS A 1 113 ? -4.304 -37.181 13.207 1.00 70.00 113 HIS A O 1
ATOM 907 N N . SER A 1 114 ? -2.334 -36.381 13.932 1.00 75.81 114 SER A N 1
ATOM 908 C CA . SER A 1 114 ? -2.741 -36.262 15.325 1.00 75.81 114 SER A CA 1
ATOM 909 C C . SER A 1 114 ? -2.514 -34.834 15.776 1.00 75.81 114 SER A C 1
ATOM 911 O O . SER A 1 114 ? -1.415 -34.295 15.611 1.00 75.81 114 SER A O 1
ATOM 913 N N . ILE A 1 115 ? -3.545 -34.244 16.369 1.00 79.81 115 ILE A N 1
ATOM 914 C CA . ILE A 1 115 ? -3.469 -32.933 17.001 1.00 79.81 115 ILE A CA 1
ATOM 915 C C . ILE A 1 115 ? -3.431 -33.164 18.507 1.00 79.81 115 ILE A C 1
ATOM 917 O O . ILE A 1 115 ? -4.308 -33.835 19.050 1.00 79.81 115 ILE A O 1
ATOM 921 N N . SER A 1 116 ? -2.433 -32.608 19.184 1.00 78.44 116 SER A N 1
ATOM 922 C CA . SER A 1 116 ? -2.390 -32.569 20.643 1.00 78.44 116 SER A CA 1
ATOM 923 C C . SER A 1 116 ? -2.268 -31.130 21.120 1.00 78.44 116 SER A C 1
ATOM 925 O O . SER A 1 116 ? -1.588 -30.299 20.520 1.00 78.44 116 SER A O 1
ATOM 927 N N . LYS A 1 117 ? -2.971 -30.816 22.206 1.00 76.81 117 LYS A N 1
ATOM 928 C CA . LYS A 1 117 ? -2.898 -29.515 22.862 1.00 76.81 117 LYS A CA 1
ATOM 929 C C . LYS A 1 117 ? -2.187 -29.686 24.195 1.00 76.81 117 LYS A C 1
ATOM 931 O O . LYS A 1 117 ? -2.562 -30.553 24.978 1.00 76.81 117 LYS A O 1
ATOM 936 N N . MET A 1 118 ? -1.201 -28.838 24.446 1.00 72.25 118 MET A N 1
ATOM 937 C CA . MET A 1 118 ? -0.477 -28.770 25.708 1.00 72.25 118 MET A CA 1
ATOM 938 C C . MET A 1 118 ? -0.361 -27.295 26.094 1.00 72.25 118 MET A C 1
ATOM 940 O O . MET A 1 118 ? 0.349 -26.529 25.446 1.00 72.25 118 MET A O 1
ATOM 944 N N . ASP A 1 119 ? -1.132 -26.879 27.096 1.00 80.00 119 ASP A N 1
ATOM 945 C CA . ASP A 1 119 ? -1.270 -25.483 27.521 1.00 80.00 119 ASP A CA 1
ATOM 946 C C . ASP A 1 119 ? -1.635 -24.526 26.367 1.00 80.00 119 ASP A C 1
ATOM 948 O O . ASP A 1 119 ? -2.700 -24.637 25.747 1.00 80.00 119 ASP A O 1
ATOM 952 N N . GLN A 1 120 ? -0.745 -23.574 26.084 1.00 81.62 120 GLN A N 1
ATOM 953 C CA . GLN A 1 120 ? -0.843 -22.583 25.015 1.00 81.62 120 GLN A CA 1
ATOM 954 C C . GLN A 1 120 ? -0.165 -23.062 23.722 1.00 81.62 120 GLN A C 1
ATOM 956 O O . GLN A 1 120 ? 0.049 -22.266 22.818 1.00 81.62 120 GLN A O 1
ATOM 961 N N . LYS A 1 121 ? 0.180 -24.348 23.606 1.00 79.56 121 LYS A N 1
ATOM 962 C CA . LYS A 1 121 ? 0.815 -24.931 22.420 1.00 79.56 121 LYS A CA 1
ATOM 963 C C . LYS A 1 121 ? -0.082 -25.993 21.796 1.00 79.56 121 LYS A C 1
ATOM 965 O O . LYS A 1 121 ? -0.670 -26.823 22.488 1.00 79.56 121 LYS A O 1
ATOM 970 N N . VAL A 1 122 ? -0.179 -25.979 20.473 1.00 84.06 122 VAL A N 1
ATOM 971 C CA . VAL A 1 122 ? -0.879 -26.993 19.680 1.00 84.06 122 VAL A CA 1
ATOM 972 C C . VAL A 1 122 ? 0.145 -27.666 18.782 1.00 84.06 122 VAL A C 1
ATOM 974 O O . VAL A 1 122 ? 0.751 -27.009 17.940 1.00 84.06 122 VAL A O 1
ATOM 977 N N . LEU A 1 123 ? 0.349 -28.967 18.967 1.00 79.56 123 LEU A N 1
ATOM 978 C CA . LEU A 1 123 ? 1.184 -29.774 18.092 1.00 79.56 123 LEU A CA 1
ATOM 979 C C . LEU A 1 123 ? 0.320 -30.480 17.052 1.00 79.56 123 LEU A C 1
ATOM 981 O O . LEU A 1 123 ? -0.689 -31.103 17.374 1.00 79.56 123 LEU A O 1
ATOM 985 N N . ILE A 1 124 ? 0.751 -30.400 15.801 1.00 83.00 124 ILE A N 1
ATOM 986 C CA . ILE A 1 124 ? 0.133 -31.047 14.650 1.00 83.00 124 ILE A CA 1
ATOM 987 C C . ILE A 1 124 ? 1.183 -31.987 14.071 1.00 83.00 124 ILE A C 1
ATOM 989 O O . ILE A 1 124 ? 2.148 -31.547 13.444 1.00 83.00 124 ILE A O 1
ATOM 993 N N . SER A 1 125 ? 1.024 -33.286 14.314 1.00 77.00 125 SER A N 1
ATOM 994 C CA . SER A 1 125 ? 1.865 -34.303 13.686 1.00 77.00 125 SER A CA 1
ATOM 995 C C . SER A 1 125 ? 1.225 -34.734 12.382 1.00 77.00 125 SER A C 1
ATOM 997 O O . SER A 1 125 ? 0.072 -35.161 12.376 1.00 77.00 125 SER A O 1
ATOM 999 N N . CYS A 1 126 ? 1.984 -34.615 11.300 1.00 71.44 126 CYS A N 1
ATOM 1000 C CA . CYS A 1 126 ? 1.566 -34.934 9.953 1.00 71.44 126 CYS A CA 1
ATOM 1001 C C . CYS A 1 126 ? 2.471 -36.016 9.369 1.00 71.44 126 CYS A C 1
ATOM 1003 O O . CYS A 1 126 ? 3.671 -35.810 9.188 1.00 71.44 126 CYS A O 1
ATOM 1005 N N . GLY A 1 127 ? 1.907 -37.200 9.128 1.00 65.81 127 GLY A N 1
ATOM 1006 C CA . GLY A 1 127 ? 2.588 -38.275 8.414 1.00 65.81 127 GLY A CA 1
ATOM 1007 C C . GLY A 1 127 ? 2.223 -38.221 6.940 1.00 65.81 127 GLY A C 1
ATOM 1008 O O . GLY A 1 127 ? 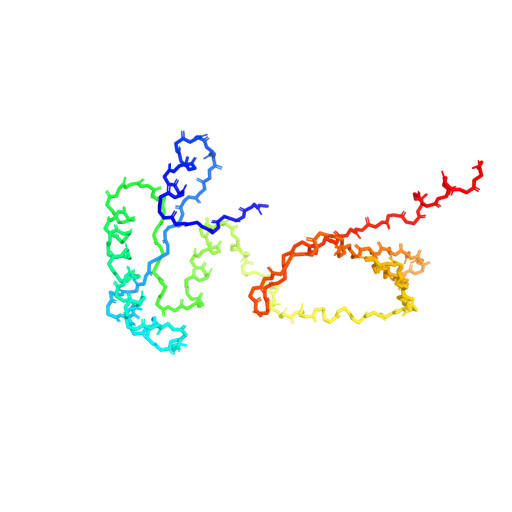1.051 -38.368 6.615 1.00 65.81 127 GLY A O 1
ATOM 1009 N N . THR A 1 128 ? 3.195 -38.035 6.052 1.00 61.66 128 THR A N 1
ATOM 1010 C CA . THR A 1 128 ? 2.979 -38.168 4.607 1.00 61.66 128 THR A CA 1
ATOM 1011 C C . THR A 1 128 ? 3.716 -39.395 4.082 1.00 61.66 128 THR A C 1
ATOM 1013 O O . THR A 1 128 ? 4.858 -39.674 4.460 1.00 61.66 128 THR A O 1
ATOM 1016 N N . MET A 1 129 ? 3.044 -40.161 3.223 1.00 54.34 129 MET A N 1
ATOM 1017 C CA . MET A 1 129 ? 3.659 -41.236 2.448 1.00 54.34 129 MET A CA 1
ATOM 1018 C C . MET A 1 129 ? 3.850 -40.732 1.022 1.00 54.34 129 MET A C 1
ATOM 1020 O O . MET A 1 129 ? 2.897 -40.703 0.251 1.00 54.34 129 MET A O 1
ATOM 1024 N N . GLU A 1 130 ? 5.073 -40.346 0.665 1.00 56.12 130 GLU A N 1
ATOM 1025 C CA . GLU A 1 130 ? 5.422 -40.049 -0.726 1.00 56.12 130 GLU A CA 1
ATOM 1026 C C . GLU A 1 130 ? 6.429 -41.079 -1.229 1.00 56.12 130 GLU A C 1
ATOM 1028 O O . GLU A 1 130 ? 7.448 -41.327 -0.584 1.00 56.12 130 GLU A O 1
ATOM 1033 N N . LEU A 1 131 ? 6.116 -41.719 -2.363 1.00 49.41 131 LEU A N 1
ATOM 1034 C CA . LEU A 1 131 ? 7.014 -42.613 -3.108 1.00 49.41 131 LEU A CA 1
ATOM 1035 C C . LEU A 1 131 ? 7.806 -43.616 -2.228 1.00 49.41 131 LEU A C 1
ATOM 1037 O O . LEU A 1 131 ? 9.012 -43.793 -2.373 1.00 49.41 131 LEU A O 1
ATOM 1041 N N . GLY A 1 132 ? 7.129 -44.267 -1.273 1.00 53.91 132 GLY A N 1
ATOM 1042 C CA . GLY A 1 132 ? 7.727 -45.303 -0.415 1.00 53.91 132 GLY A CA 1
ATOM 1043 C C . GLY A 1 132 ? 8.581 -44.794 0.754 1.00 53.91 132 GLY A C 1
ATOM 1044 O O . GLY A 1 132 ? 9.134 -45.609 1.491 1.00 53.91 132 GLY A O 1
ATOM 1045 N N . LYS A 1 133 ? 8.668 -43.475 0.978 1.00 50.47 133 LYS A N 1
ATOM 1046 C CA . LYS A 1 133 ? 9.383 -42.878 2.114 1.00 50.47 133 LYS A CA 1
ATOM 1047 C C . LYS A 1 133 ? 8.391 -42.213 3.070 1.00 50.47 133 LYS A C 1
ATOM 1049 O O . LYS A 1 133 ? 7.728 -41.239 2.724 1.00 50.47 133 LYS A O 1
ATOM 1054 N N . ALA A 1 134 ? 8.283 -42.748 4.286 1.00 59.69 134 ALA A N 1
ATOM 1055 C CA . ALA A 1 134 ? 7.474 -42.141 5.337 1.00 59.69 134 ALA A CA 1
ATOM 1056 C C . ALA A 1 134 ? 8.190 -40.895 5.876 1.00 59.69 134 ALA A C 1
ATOM 1058 O O . ALA A 1 134 ? 9.289 -40.999 6.424 1.00 59.69 134 ALA A O 1
ATOM 1059 N N . SER A 1 135 ? 7.568 -39.726 5.730 1.00 63.41 135 SER A N 1
ATOM 1060 C CA . SER A 1 135 ? 8.046 -38.484 6.333 1.00 63.41 135 SER A CA 1
ATOM 1061 C C . SER A 1 135 ? 7.067 -38.045 7.410 1.00 63.41 135 SER A C 1
ATOM 1063 O O . SER A 1 135 ? 5.869 -37.913 7.166 1.00 63.41 135 SER A O 1
ATOM 1065 N N . LYS A 1 136 ? 7.575 -37.840 8.625 1.00 68.31 136 LYS A N 1
ATOM 1066 C CA . LYS A 1 136 ? 6.822 -37.179 9.690 1.00 68.31 136 LYS A CA 1
ATOM 1067 C C . LYS A 1 136 ? 7.238 -35.717 9.704 1.00 68.31 136 LYS A C 1
ATOM 1069 O O . LYS A 1 136 ? 8.411 -35.415 9.890 1.00 68.31 136 LYS A O 1
ATOM 1074 N N . LYS A 1 137 ? 6.277 -34.817 9.537 1.00 75.44 137 LYS A N 1
ATOM 1075 C CA . LYS A 1 137 ? 6.430 -33.389 9.811 1.00 75.44 137 LYS A CA 1
ATOM 1076 C C . LYS A 1 137 ? 5.681 -33.074 11.093 1.00 75.44 137 LYS A C 1
ATOM 1078 O O . LYS A 1 137 ? 4.544 -33.505 11.271 1.00 75.44 137 LYS A O 1
ATOM 1083 N N . LEU A 1 138 ? 6.316 -32.351 12.002 1.00 77.44 138 LEU A N 1
ATOM 1084 C CA . LEU A 1 138 ? 5.679 -31.889 13.225 1.00 77.44 138 LEU A CA 1
ATOM 1085 C C . LEU A 1 138 ? 5.587 -30.370 13.160 1.00 77.44 138 LEU A C 1
ATOM 1087 O O . LEU A 1 138 ? 6.587 -29.702 12.931 1.00 77.44 138 LEU A O 1
ATOM 1091 N N . PHE A 1 139 ? 4.396 -29.823 13.353 1.00 81.75 139 PHE A N 1
ATOM 1092 C CA . PHE A 1 139 ? 4.187 -28.385 13.450 1.00 81.75 139 PHE A CA 1
ATOM 1093 C C . PHE A 1 139 ? 3.768 -28.035 14.870 1.00 81.75 139 PHE A C 1
ATOM 1095 O O . PHE A 1 139 ? 2.962 -28.743 15.467 1.00 81.75 139 PHE A O 1
ATOM 1102 N N . MET A 1 140 ? 4.292 -26.944 15.414 1.00 81.06 140 MET A N 1
ATOM 1103 C CA . MET A 1 140 ? 3.868 -26.402 16.700 1.00 81.06 140 MET A CA 1
ATOM 1104 C C . MET A 1 140 ? 3.332 -24.997 16.493 1.00 81.06 140 MET A C 1
ATOM 1106 O O . MET A 1 140 ? 4.042 -24.131 15.989 1.00 81.06 140 MET A O 1
ATOM 1110 N N . ILE A 1 141 ? 2.091 -24.776 16.904 1.00 83.50 141 ILE A N 1
ATOM 1111 C CA . ILE A 1 141 ? 1.485 -23.455 17.009 1.00 83.50 141 ILE A CA 1
ATOM 1112 C C . ILE A 1 141 ? 1.586 -23.032 18.472 1.00 83.50 141 ILE A C 1
ATOM 1114 O O . ILE A 1 141 ? 1.055 -23.711 19.347 1.00 83.50 141 ILE A O 1
ATOM 1118 N N . ASP A 1 142 ? 2.273 -21.930 18.740 1.00 80.88 142 ASP A N 1
ATOM 1119 C CA . ASP A 1 142 ? 2.432 -21.354 20.070 1.00 80.88 142 ASP A CA 1
ATOM 1120 C C . ASP A 1 142 ? 1.560 -20.101 20.200 1.00 80.88 142 ASP A C 1
ATOM 1122 O O . ASP A 1 142 ? 1.721 -19.114 19.478 1.00 80.88 142 ASP A O 1
ATOM 1126 N N . ALA A 1 143 ? 0.614 -20.176 21.125 1.00 82.56 143 ALA A N 1
ATOM 1127 C CA . ALA A 1 143 ? -0.348 -19.149 21.475 1.00 82.56 143 ALA A CA 1
ATOM 1128 C C . ALA A 1 143 ? 0.023 -18.408 22.772 1.00 82.56 143 ALA A C 1
ATOM 1130 O O . ALA A 1 143 ? -0.770 -17.616 23.279 1.00 82.56 143 ALA A O 1
ATOM 1131 N N . SER A 1 144 ? 1.215 -18.633 23.327 1.00 79.81 144 SER A N 1
ATOM 1132 C CA . SER A 1 144 ? 1.632 -18.002 24.585 1.00 79.81 144 SER A CA 1
ATOM 1133 C C . SER A 1 144 ? 1.823 -16.498 24.500 1.00 79.81 144 SER A C 1
ATOM 1135 O O . SER A 1 144 ? 1.693 -15.783 25.491 1.00 79.81 144 SER A O 1
ATOM 1137 N N . SER A 1 145 ? 2.077 -16.001 23.293 1.00 79.25 145 SER A N 1
ATOM 1138 C CA . SER A 1 145 ? 2.232 -14.577 23.019 1.00 79.25 145 SER A CA 1
ATOM 1139 C C . SER A 1 145 ? 0.938 -13.914 22.544 1.00 79.25 145 SER A C 1
ATOM 1141 O O . SER A 1 145 ? 0.982 -12.755 22.123 1.00 79.25 145 SER A O 1
ATOM 1143 N N . LEU A 1 146 ? -0.204 -14.615 22.602 1.00 79.56 146 LEU A N 1
ATOM 1144 C CA . LEU A 1 146 ? -1.491 -14.066 22.192 1.00 79.56 146 LEU A CA 1
ATOM 1145 C C . LEU A 1 146 ? -1.811 -12.789 22.969 1.00 79.56 146 LEU A C 1
ATOM 1147 O O . LEU A 1 146 ? -1.928 -12.788 24.193 1.00 79.56 146 LEU A O 1
ATOM 1151 N N . LYS A 1 147 ? -2.003 -11.696 22.231 1.00 74.12 147 LYS A N 1
ATOM 1152 C CA . LYS A 1 147 ? -2.502 -10.430 22.773 1.00 74.12 147 LYS A CA 1
ATOM 1153 C C . LYS A 1 147 ? -3.831 -10.101 22.111 1.00 74.12 147 LYS A C 1
ATOM 1155 O O . LYS A 1 147 ? -3.989 -10.310 20.908 1.00 74.12 147 LYS A O 1
ATOM 1160 N N . GLY A 1 148 ? -4.772 -9.581 22.902 1.00 58.78 148 GLY A N 1
ATOM 1161 C CA . GLY A 1 148 ? -6.070 -9.128 22.408 1.00 58.78 148 GLY A CA 1
ATOM 1162 C C . GLY A 1 148 ? -5.888 -8.156 21.242 1.00 58.78 148 GLY A C 1
ATOM 1163 O O . GLY A 1 148 ? -5.188 -7.152 21.364 1.00 58.78 148 GLY A O 1
ATOM 1164 N N . GLY A 1 149 ? -6.476 -8.494 20.098 1.00 61.41 149 GLY A N 1
ATOM 1165 C CA . GLY A 1 149 ? -6.510 -7.663 18.901 1.00 61.41 149 GLY A CA 1
ATOM 1166 C C . GLY A 1 149 ? -7.949 -7.445 18.447 1.00 61.41 149 GLY A C 1
ATOM 1167 O O . GLY A 1 149 ? -8.874 -8.059 18.978 1.00 61.41 149 GLY A O 1
ATOM 1168 N N . ALA A 1 150 ? -8.145 -6.546 17.480 1.00 56.53 150 ALA A N 1
ATOM 1169 C CA . ALA A 1 150 ? -9.450 -6.353 16.849 1.00 56.53 150 ALA A CA 1
ATOM 1170 C C . ALA A 1 150 ? -10.000 -7.701 16.328 1.00 56.53 150 ALA A C 1
ATOM 1172 O O . ALA A 1 150 ? -9.197 -8.561 15.958 1.00 56.53 150 ALA A O 1
ATOM 1173 N N . PRO A 1 151 ? -11.329 -7.901 16.262 1.00 56.94 151 PRO A N 1
ATOM 1174 C CA . PRO A 1 151 ? -11.917 -9.109 15.681 1.00 56.94 151 PRO A CA 1
ATOM 1175 C C . PRO A 1 151 ? -11.249 -9.455 14.338 1.00 56.94 151 PRO A C 1
ATOM 1177 O O . PRO A 1 151 ? -11.033 -8.566 13.516 1.00 56.94 151 PRO A O 1
ATOM 1180 N N . VAL A 1 152 ? -10.875 -10.726 14.133 1.00 55.75 152 VAL A N 1
ATOM 1181 C CA . VAL A 1 152 ? -10.134 -11.238 12.949 1.00 55.75 152 VAL A CA 1
ATOM 1182 C C . VAL A 1 152 ? -8.634 -10.865 12.890 1.00 55.75 152 VAL A C 1
ATOM 1184 O O . VAL A 1 152 ? -7.891 -11.395 12.067 1.00 55.75 152 VAL A O 1
ATOM 1187 N N . ARG A 1 153 ? -8.115 -10.031 13.800 1.00 60.84 153 ARG A N 1
ATOM 1188 C CA . ARG A 1 153 ? -6.674 -9.754 13.948 1.00 60.84 153 ARG A CA 1
ATOM 1189 C C . ARG A 1 153 ? -6.127 -10.395 15.217 1.00 60.84 153 ARG A C 1
ATOM 1191 O O . ARG A 1 153 ? -6.120 -9.781 16.281 1.00 60.84 153 ARG A O 1
ATOM 1198 N N . THR A 1 154 ? -5.566 -11.589 15.082 1.00 63.97 154 THR A N 1
ATOM 1199 C CA . THR A 1 154 ? -4.838 -12.236 16.178 1.00 63.97 154 THR A CA 1
ATOM 1200 C C . THR A 1 154 ? -3.343 -11.963 16.034 1.00 63.97 154 THR A C 1
ATOM 1202 O O . THR A 1 154 ? -2.723 -12.366 15.053 1.00 63.97 154 THR A O 1
ATOM 1205 N N . ARG A 1 155 ? -2.755 -11.248 17.000 1.00 67.00 155 ARG A N 1
ATOM 1206 C CA . ARG A 1 155 ? -1.302 -11.028 17.087 1.00 67.00 155 ARG A CA 1
ATOM 1207 C C . ARG A 1 155 ? -0.696 -11.991 18.106 1.00 67.00 155 ARG A C 1
ATOM 1209 O O . ARG A 1 155 ? -1.310 -12.252 19.138 1.00 67.00 155 ARG A O 1
ATOM 1216 N N . GLY A 1 156 ? 0.519 -12.467 17.832 1.00 71.50 156 GLY A N 1
ATOM 1217 C CA . GLY A 1 156 ? 1.270 -13.319 18.759 1.00 71.50 156 GLY A CA 1
ATOM 1218 C C . GLY A 1 156 ? 0.960 -14.816 18.674 1.00 71.50 156 GLY A C 1
ATOM 1219 O O . GLY A 1 156 ? 1.226 -15.531 19.635 1.00 71.50 156 GLY A O 1
ATOM 1220 N N . LEU A 1 157 ? 0.413 -15.283 17.544 1.00 79.19 157 LEU A N 1
ATOM 1221 C CA . LEU A 1 157 ? 0.473 -16.695 17.161 1.00 79.19 157 LEU A CA 1
ATOM 1222 C C . LEU A 1 157 ? 1.790 -16.948 16.433 1.00 79.19 157 LEU A C 1
ATOM 1224 O O . LEU A 1 157 ? 2.047 -16.321 15.405 1.00 79.19 157 LEU A O 1
ATOM 1228 N N . ASN A 1 158 ? 2.588 -17.879 16.940 1.00 73.75 158 ASN A N 1
ATOM 1229 C CA . ASN A 1 158 ? 3.810 -18.322 16.281 1.00 73.75 158 ASN A CA 1
ATOM 1230 C C . ASN A 1 158 ? 3.625 -19.747 15.755 1.00 73.75 158 ASN A C 1
ATOM 1232 O O . ASN A 1 158 ? 2.978 -20.561 16.409 1.00 73.75 158 ASN A O 1
ATOM 1236 N N . MET A 1 159 ? 4.199 -20.063 14.594 1.00 81.12 159 MET A N 1
ATOM 1237 C CA . MET A 1 159 ? 4.176 -21.411 14.021 1.00 81.12 159 MET A CA 1
ATOM 1238 C C . MET A 1 159 ? 5.598 -21.867 13.714 1.00 81.12 159 MET A C 1
ATOM 1240 O O . MET A 1 159 ? 6.375 -21.132 13.109 1.00 81.12 159 MET A O 1
ATOM 1244 N N . TYR A 1 160 ? 5.921 -23.090 14.116 1.00 76.50 160 TYR A N 1
ATOM 1245 C CA . TYR A 1 160 ? 7.244 -23.683 13.970 1.00 76.50 160 TYR A CA 1
ATOM 1246 C C . TYR A 1 160 ? 7.129 -25.048 13.295 1.00 76.50 160 TYR A C 1
ATOM 1248 O O . TYR A 1 160 ? 6.233 -25.822 13.628 1.00 76.50 160 TYR A O 1
ATOM 1256 N N . SER A 1 161 ? 8.050 -25.358 12.381 1.00 76.00 161 SER A N 1
ATOM 1257 C CA . SER A 1 161 ? 8.301 -26.734 11.943 1.00 76.00 161 SER A CA 1
ATOM 1258 C C . SER A 1 161 ? 9.330 -27.345 12.887 1.00 76.00 161 SER A C 1
ATOM 1260 O O . SER A 1 161 ? 10.384 -26.755 13.115 1.00 76.00 161 SER A O 1
ATOM 1262 N N . ILE A 1 162 ? 9.015 -28.501 13.452 1.00 67.62 162 ILE A N 1
ATOM 1263 C CA . ILE A 1 162 ? 9.882 -29.258 14.346 1.00 67.62 162 ILE A CA 1
ATOM 1264 C C . ILE A 1 162 ? 10.344 -30.496 13.587 1.00 67.62 162 ILE A C 1
ATOM 1266 O O . ILE A 1 162 ? 9.526 -31.300 13.132 1.00 67.62 162 ILE A O 1
ATOM 1270 N N . ASP A 1 163 ? 11.658 -30.662 13.473 1.00 66.25 163 ASP A N 1
ATOM 1271 C CA . ASP A 1 163 ? 12.231 -31.907 12.982 1.00 66.25 163 ASP A CA 1
ATOM 1272 C C . ASP A 1 163 ? 12.024 -33.004 14.037 1.00 66.25 163 ASP A C 1
ATOM 1274 O O . ASP A 1 163 ? 12.513 -32.865 15.163 1.00 66.25 163 ASP A O 1
ATOM 1278 N N . PRO A 1 164 ? 11.335 -34.116 13.712 1.00 56.66 164 PRO A N 1
ATOM 1279 C CA . PRO A 1 164 ? 11.074 -35.183 14.680 1.00 56.66 164 PRO A CA 1
ATOM 1280 C C . PRO A 1 164 ? 12.354 -35.801 15.263 1.00 56.66 164 PRO A C 1
ATOM 1282 O O . PRO A 1 164 ? 12.328 -36.359 16.357 1.00 56.66 164 PRO A O 1
ATOM 1285 N N . SER A 1 165 ? 13.475 -35.697 14.543 1.00 55.81 165 SER A N 1
ATOM 1286 C CA . SER A 1 165 ? 14.799 -36.164 14.962 1.00 55.81 165 SER A CA 1
ATOM 1287 C C . SER A 1 165 ? 15.398 -35.357 16.120 1.00 55.81 165 SER A C 1
ATOM 1289 O O . SER A 1 165 ? 16.219 -35.899 16.855 1.00 55.81 165 SER A O 1
ATOM 1291 N N . ASN A 1 166 ? 14.967 -34.109 16.337 1.00 48.59 166 ASN A N 1
ATOM 1292 C CA . ASN A 1 166 ? 15.442 -33.273 17.446 1.00 48.59 166 ASN A CA 1
ATOM 1293 C C . ASN A 1 166 ? 14.695 -33.514 18.770 1.00 48.59 166 ASN A C 1
ATOM 1295 O O . ASN A 1 166 ? 15.087 -32.968 19.799 1.00 48.59 166 ASN A O 1
ATOM 1299 N N . CYS A 1 167 ? 13.657 -34.356 18.790 1.00 43.38 167 CYS A N 1
ATOM 1300 C CA . CYS A 1 167 ? 12.892 -34.658 20.006 1.00 43.38 167 CYS A CA 1
ATOM 1301 C C . CYS A 1 167 ? 13.437 -35.839 20.836 1.00 43.38 167 CYS A C 1
ATOM 1303 O O . CYS A 1 167 ? 12.792 -36.235 21.802 1.00 43.38 167 CYS A O 1
ATOM 1305 N N . LEU A 1 168 ? 14.606 -36.405 20.509 1.00 40.16 168 LEU A N 1
ATOM 1306 C CA . LEU A 1 168 ? 15.135 -37.593 21.201 1.00 40.16 168 LEU A CA 1
ATOM 1307 C C . LEU A 1 168 ? 16.116 -37.327 22.358 1.00 40.16 168 LEU A C 1
ATOM 1309 O O . LEU A 1 168 ? 16.538 -38.285 22.993 1.00 40.16 168 LEU A O 1
ATOM 1313 N N . ASN A 1 169 ? 16.424 -36.074 22.712 1.00 36.22 169 ASN A N 1
ATOM 1314 C CA . ASN A 1 169 ? 17.423 -35.772 23.754 1.00 36.22 169 ASN A CA 1
ATOM 1315 C C . ASN A 1 169 ? 16.913 -34.910 24.926 1.00 36.22 169 ASN A C 1
ATOM 1317 O O . ASN A 1 169 ? 17.656 -34.092 25.463 1.00 36.22 169 ASN A O 1
ATOM 1321 N N . SER A 1 170 ? 15.670 -35.098 25.377 1.00 37.19 170 SER A N 1
ATOM 1322 C CA . SER A 1 170 ? 15.235 -34.539 26.670 1.00 37.19 170 SER A CA 1
ATOM 1323 C C . SER A 1 170 ? 14.236 -35.440 27.396 1.00 37.19 170 SER A C 1
ATOM 1325 O O . SER A 1 170 ? 13.147 -35.019 27.772 1.00 37.19 170 SER A O 1
ATOM 1327 N N . SER A 1 171 ? 14.606 -36.707 27.570 1.00 40.47 171 SER A N 1
ATOM 1328 C CA . SER A 1 171 ? 14.007 -37.585 28.576 1.00 40.47 171 SER A CA 1
ATOM 1329 C C . SER A 1 171 ? 15.045 -38.620 29.007 1.00 40.47 171 SER A C 1
ATOM 1331 O O . SER A 1 171 ? 14.960 -39.783 28.636 1.00 40.47 171 SER A O 1
ATOM 1333 N N . ASN A 1 172 ? 16.090 -38.153 29.692 1.00 33.75 172 ASN A N 1
ATOM 1334 C CA . ASN A 1 172 ? 16.927 -38.939 30.605 1.00 33.75 172 ASN A CA 1
ATOM 1335 C C . ASN A 1 172 ? 17.886 -37.992 31.339 1.00 33.75 172 ASN A C 1
ATOM 1337 O O . ASN A 1 172 ? 19.063 -37.883 30.992 1.00 33.75 172 ASN A O 1
ATOM 1341 N N . ARG A 1 173 ? 17.346 -37.280 32.329 1.00 30.84 173 ARG A N 1
ATOM 1342 C CA . ARG A 1 173 ? 17.931 -37.068 33.660 1.00 30.84 173 ARG A CA 1
ATOM 1343 C C . ARG A 1 173 ? 16.943 -36.320 34.537 1.00 30.84 173 ARG A C 1
ATOM 1345 O O . ARG A 1 173 ? 16.322 -35.371 34.017 1.00 30.84 173 ARG A O 1
#

InterPro domains:
  IPR008144 Guanylate kinase-like domain [PS50052] (1-90)
  IPR008145 Guanylate kinase/L-type calcium channel beta subunit [PF00625] (3-89)
  IPR027417 P-loop containing nucleoside triphosphate hydrolase [G3DSA:3.40.50.300] (1-99)
  IPR027417 P-loop containing nucleoside triphosphate hydrolase [SSF52540] (3-89)

Foldseek 3Di:
DDDDDDAPVVLVVVVVVVDPDAFEAEEEPDLVVVLVVLVVVVPDDPVRSVVVSVVNVVRVCCVVPVVSHPYYAYPPDPVVSVVVVCVVVVNDDPPDDDDPPPPPPPVPLVADWDWDDDPQKIKIWGWDDDPNDTDIKIKIWGRPQWDDDDVVDTPDTDMDIDHPVVPPPPPDD

Radius of gyration: 23.28 Å; chains: 1; bounding box: 39×61×56 Å